Protein AF-A0AB73GZT7-F1 (afdb_monomer_lite)

Organism: NCBI:txid56448

Structure (mmCIF, N/CA/C/O backbone):
data_AF-A0AB73GZT7-F1
#
_entry.id   AF-A0AB73GZT7-F1
#
loop_
_atom_site.group_PDB
_atom_site.id
_atom_site.type_symbol
_atom_site.label_atom_id
_atom_site.label_alt_id
_atom_site.label_comp_id
_atom_site.label_asym_id
_atom_site.label_entity_id
_atom_site.label_seq_id
_atom_site.pdbx_PDB_ins_code
_atom_site.Cartn_x
_atom_site.Cartn_y
_atom_site.Cartn_z
_atom_site.occupancy
_atom_site.B_iso_or_equiv
_atom_site.auth_seq_id
_atom_site.auth_comp_id
_atom_site.auth_asym_id
_atom_site.auth_atom_id
_atom_site.pdbx_PDB_model_num
ATOM 1 N N . MET A 1 1 ? 41.934 10.808 2.614 1.00 61.56 1 MET A N 1
ATOM 2 C CA . MET A 1 1 ? 40.774 10.165 1.964 1.00 61.56 1 MET A CA 1
ATOM 3 C C . MET A 1 1 ? 40.001 11.240 1.221 1.00 61.56 1 MET A C 1
ATOM 5 O O . MET A 1 1 ? 39.820 12.310 1.802 1.00 61.56 1 MET A O 1
ATOM 9 N N . PRO A 1 2 ? 39.652 11.034 -0.057 1.00 82.69 2 PRO A N 1
ATOM 10 C CA . PRO A 1 2 ? 38.957 12.043 -0.842 1.00 82.69 2 PRO A CA 1
ATOM 11 C C . PRO A 1 2 ? 37.557 12.255 -0.254 1.00 82.69 2 PRO A C 1
ATOM 13 O O . PRO A 1 2 ? 36.791 11.310 -0.101 1.00 82.69 2 PRO A O 1
ATOM 16 N N . LEU A 1 3 ? 37.215 13.501 0.079 1.00 77.25 3 LEU A N 1
ATOM 17 C CA . LEU A 1 3 ? 35.925 13.873 0.683 1.00 77.25 3 LEU A CA 1
ATOM 18 C C . LEU A 1 3 ? 34.706 13.387 -0.131 1.00 77.25 3 LEU A C 1
ATOM 20 O O . LEU A 1 3 ? 33.625 13.217 0.426 1.00 77.25 3 LEU A O 1
ATOM 24 N N . GLY A 1 4 ? 34.890 13.122 -1.430 1.00 79.44 4 GLY A N 1
ATOM 25 C CA . GLY A 1 4 ? 33.864 12.571 -2.316 1.00 79.44 4 GLY A CA 1
ATOM 26 C C . GLY A 1 4 ? 33.433 11.134 -1.996 1.00 79.44 4 GLY A C 1
ATOM 27 O O . GLY A 1 4 ? 32.253 10.833 -2.143 1.00 79.44 4 GLY A O 1
ATOM 28 N N . GLU A 1 5 ? 34.329 10.264 -1.511 1.00 79.44 5 GLU A N 1
ATOM 29 C CA . GLU A 1 5 ? 33.955 8.888 -1.126 1.00 79.44 5 GLU A CA 1
ATOM 30 C C . GLU A 1 5 ? 33.071 8.887 0.125 1.00 79.44 5 GLU A C 1
ATOM 32 O O . GLU A 1 5 ? 32.016 8.259 0.139 1.00 79.44 5 GLU A O 1
ATOM 37 N N . ILE A 1 6 ? 33.444 9.683 1.134 1.00 82.25 6 ILE A N 1
ATOM 38 C CA . ILE A 1 6 ? 32.689 9.815 2.390 1.00 82.25 6 ILE A CA 1
ATOM 39 C C . ILE A 1 6 ? 31.297 10.409 2.124 1.00 82.25 6 ILE A C 1
ATOM 41 O O . ILE A 1 6 ? 30.298 9.946 2.673 1.00 82.25 6 ILE A O 1
ATOM 45 N N . ALA A 1 7 ? 31.216 11.422 1.254 1.00 84.50 7 ALA A N 1
ATOM 46 C CA . ALA A 1 7 ? 29.943 12.021 0.866 1.00 84.50 7 ALA A CA 1
ATOM 47 C C . ALA A 1 7 ? 29.047 11.034 0.099 1.00 84.50 7 ALA A C 1
ATOM 49 O O . ALA A 1 7 ? 27.846 10.981 0.358 1.00 84.50 7 ALA A O 1
ATOM 50 N N . GLY A 1 8 ? 29.612 10.232 -0.810 1.00 87.56 8 GLY A N 1
ATOM 51 C CA . GLY A 1 8 ? 28.865 9.227 -1.570 1.00 87.56 8 GLY A CA 1
ATOM 52 C C . GLY A 1 8 ? 28.264 8.134 -0.684 1.00 87.56 8 GLY A C 1
ATOM 53 O O . GLY A 1 8 ? 27.087 7.799 -0.827 1.00 87.56 8 GLY A O 1
ATOM 54 N N . GLU A 1 9 ? 29.038 7.625 0.274 1.00 88.50 9 GLU A N 1
ATOM 55 C CA . GLU A 1 9 ? 28.588 6.583 1.203 1.00 88.50 9 GLU A CA 1
ATOM 56 C C . GLU A 1 9 ? 27.484 7.094 2.146 1.00 88.50 9 GLU A C 1
ATOM 58 O O . GLU A 1 9 ? 26.445 6.446 2.315 1.00 88.50 9 GLU A O 1
ATOM 63 N N . ALA A 1 10 ? 27.653 8.306 2.688 1.00 88.75 10 ALA A N 1
ATOM 64 C CA . ALA A 1 10 ? 26.651 8.948 3.536 1.00 88.75 10 ALA A CA 1
ATOM 65 C C . ALA A 1 10 ? 25.344 9.234 2.774 1.00 88.75 10 ALA A C 1
ATOM 67 O O . ALA A 1 10 ? 24.255 8.947 3.279 1.00 88.75 10 ALA A O 1
ATOM 68 N N . LEU A 1 11 ? 25.434 9.749 1.542 1.00 92.50 11 LEU A N 1
ATOM 69 C CA . LEU A 1 11 ? 24.267 10.008 0.695 1.00 92.50 11 LEU A CA 1
ATOM 70 C C . LEU A 1 11 ? 23.527 8.719 0.330 1.00 92.50 11 LEU A C 1
ATOM 72 O O . LEU A 1 11 ? 22.298 8.695 0.390 1.00 92.50 11 LEU A O 1
ATOM 76 N N . GLY A 1 12 ? 24.244 7.636 0.019 1.00 93.19 12 GLY A N 1
ATOM 77 C CA . GLY A 1 12 ? 23.632 6.328 -0.237 1.00 93.19 12 GLY A CA 1
ATOM 78 C C . GLY A 1 12 ? 22.830 5.816 0.964 1.00 93.19 12 GLY A C 1
ATOM 79 O O . GLY A 1 12 ? 21.699 5.347 0.806 1.00 93.19 12 GLY A O 1
ATOM 80 N N . GLY A 1 13 ? 23.372 5.975 2.175 1.00 93.88 13 GLY A N 1
ATOM 81 C CA . GLY A 1 13 ? 22.670 5.656 3.419 1.00 93.88 13 GLY A CA 1
ATOM 82 C C . GLY A 1 13 ? 21.395 6.482 3.611 1.00 93.88 13 GLY A C 1
ATOM 83 O O . GLY A 1 13 ? 20.329 5.919 3.868 1.00 93.88 13 GLY A O 1
ATOM 84 N N . ILE A 1 14 ? 21.479 7.803 3.422 1.00 95.38 14 ILE A N 1
ATOM 85 C CA . ILE A 1 14 ? 20.334 8.719 3.560 1.00 95.38 14 ILE A CA 1
ATOM 86 C C . ILE A 1 14 ? 19.240 8.382 2.547 1.00 95.38 14 ILE A C 1
ATOM 88 O O . ILE A 1 14 ? 18.081 8.248 2.932 1.00 95.38 14 ILE A O 1
ATOM 92 N N . VAL A 1 15 ? 19.589 8.187 1.273 1.00 95.75 15 VAL A N 1
ATOM 93 C CA . VAL A 1 15 ? 18.621 7.840 0.220 1.00 95.75 15 VAL A CA 1
ATOM 94 C C . VAL A 1 15 ? 17.903 6.534 0.545 1.00 95.75 15 VAL A C 1
ATOM 96 O O . VAL A 1 15 ? 16.695 6.439 0.345 1.00 95.75 15 VAL A O 1
ATOM 99 N N . ARG A 1 16 ? 18.602 5.541 1.103 1.00 94.88 16 ARG A N 1
ATOM 100 C CA . ARG A 1 16 ? 17.979 4.278 1.516 1.00 94.88 16 ARG A CA 1
ATOM 101 C C . ARG A 1 16 ? 16.976 4.471 2.653 1.00 94.88 16 ARG A C 1
ATOM 103 O O . ARG A 1 16 ? 15.896 3.886 2.607 1.00 94.88 16 ARG A O 1
ATOM 110 N N . VAL A 1 17 ? 17.321 5.272 3.660 1.00 96.06 17 VAL A N 1
ATOM 111 C CA . VAL A 1 17 ? 16.428 5.559 4.795 1.00 96.06 17 VAL A CA 1
ATOM 112 C C . VAL A 1 17 ? 15.219 6.367 4.335 1.00 96.06 17 VAL A C 1
ATOM 114 O O . VAL A 1 17 ? 14.087 5.975 4.601 1.00 96.06 17 VAL A O 1
ATOM 117 N N . VAL A 1 18 ? 15.447 7.450 3.592 1.00 96.31 18 VAL A N 1
ATOM 118 C CA . VAL A 1 18 ? 14.379 8.307 3.063 1.00 96.31 18 VAL A CA 1
ATOM 119 C C . VAL A 1 18 ? 13.477 7.517 2.122 1.00 96.31 18 VAL A C 1
ATOM 121 O O . VAL A 1 18 ? 12.263 7.560 2.272 1.00 96.31 18 VAL A O 1
ATOM 124 N N . GLY A 1 19 ? 14.048 6.737 1.203 1.00 96.00 19 GLY A N 1
ATOM 125 C CA . GLY A 1 19 ? 13.287 5.888 0.290 1.00 96.00 19 GLY A CA 1
ATOM 126 C C . GLY A 1 19 ? 12.420 4.868 1.024 1.00 96.00 19 GLY A C 1
ATOM 127 O O . GLY A 1 19 ? 11.265 4.681 0.655 1.00 96.00 19 GLY A O 1
ATOM 12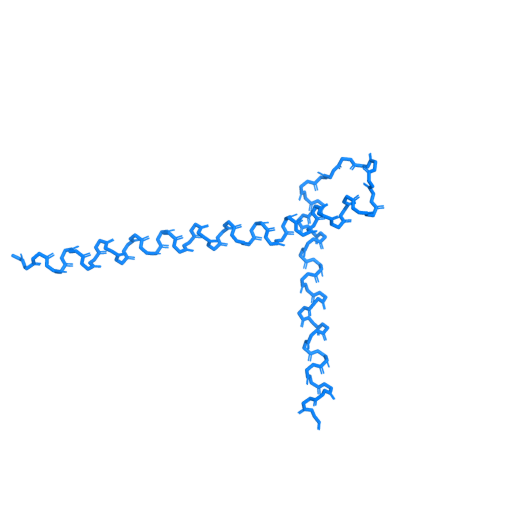8 N N . ARG A 1 20 ? 12.932 4.260 2.101 1.00 96.00 20 ARG A N 1
ATOM 129 C CA . ARG A 1 20 ? 12.152 3.348 2.946 1.00 96.00 20 ARG A CA 1
ATOM 130 C C . ARG A 1 20 ? 10.989 4.057 3.640 1.00 96.00 20 ARG A C 1
ATOM 132 O O . ARG A 1 20 ? 9.878 3.550 3.577 1.00 96.00 20 ARG A O 1
ATOM 139 N N . ILE A 1 21 ? 11.229 5.215 4.256 1.00 95.88 21 ILE A N 1
ATOM 140 C CA . ILE A 1 21 ? 10.178 5.991 4.936 1.00 95.88 21 ILE A CA 1
ATOM 141 C C . ILE A 1 21 ? 9.110 6.424 3.932 1.00 95.88 21 ILE A C 1
ATOM 143 O O . ILE A 1 21 ? 7.924 6.242 4.176 1.00 95.88 21 ILE A O 1
ATOM 147 N N . LEU A 1 22 ? 9.525 6.962 2.783 1.00 95.25 22 LEU A N 1
ATOM 148 C CA . LEU A 1 22 ? 8.601 7.367 1.728 1.00 95.25 22 LEU A CA 1
ATOM 149 C C . LEU A 1 22 ? 7.779 6.185 1.225 1.00 95.25 22 LEU A C 1
ATOM 151 O O . LEU A 1 22 ? 6.585 6.341 1.007 1.00 95.25 22 LEU A O 1
ATOM 155 N N . PHE A 1 23 ? 8.395 5.015 1.062 1.00 94.06 23 PHE A N 1
ATOM 156 C CA . PHE A 1 23 ? 7.692 3.802 0.668 1.00 94.06 23 PHE A CA 1
ATOM 157 C C . PHE A 1 23 ? 6.682 3.364 1.733 1.00 94.06 23 PHE A C 1
ATOM 159 O O . PHE A 1 23 ? 5.523 3.150 1.401 1.00 94.06 23 PHE A O 1
ATOM 166 N N . GLU A 1 24 ? 7.082 3.276 3.003 1.00 94.12 24 GLU A N 1
ATOM 167 C CA . GLU A 1 24 ? 6.186 2.902 4.107 1.00 94.12 24 GLU A CA 1
ATOM 168 C C . GLU A 1 24 ? 4.989 3.866 4.196 1.00 94.12 24 GLU A C 1
ATOM 170 O O . GLU A 1 24 ? 3.844 3.422 4.131 1.00 94.12 24 GLU A O 1
ATOM 175 N N . VAL A 1 25 ? 5.241 5.179 4.198 1.00 93.81 25 VAL A N 1
ATOM 176 C CA . VAL A 1 25 ? 4.195 6.217 4.231 1.00 93.81 25 VAL A CA 1
ATOM 177 C C . VAL A 1 25 ? 3.307 6.160 2.991 1.00 93.81 25 VAL A C 1
ATOM 179 O O . VAL A 1 25 ? 2.089 6.287 3.091 1.00 93.81 25 VAL A O 1
ATOM 182 N N . PHE A 1 26 ? 3.890 5.961 1.809 1.00 94.50 26 PHE A N 1
ATOM 183 C CA . PHE A 1 26 ? 3.125 5.847 0.573 1.00 94.50 26 PHE A CA 1
ATOM 184 C C . PHE A 1 26 ? 2.187 4.641 0.611 1.00 94.50 26 PHE A C 1
ATOM 186 O O . PHE A 1 26 ? 1.022 4.773 0.237 1.00 94.50 26 PHE A O 1
ATOM 193 N N . PHE A 1 27 ? 2.665 3.483 1.072 1.00 91.88 27 PHE A N 1
ATOM 194 C CA . PHE A 1 27 ? 1.845 2.279 1.186 1.00 91.88 27 PHE A CA 1
ATOM 195 C C . PHE A 1 27 ? 0.746 2.433 2.231 1.00 91.88 27 PHE A C 1
ATOM 197 O O . PHE A 1 27 ? -0.394 2.070 1.953 1.00 91.88 27 PHE A O 1
ATOM 204 N N . GLU A 1 28 ? 1.052 3.013 3.387 1.00 93.19 28 GLU A N 1
ATOM 205 C CA . GLU A 1 28 ? 0.069 3.283 4.436 1.00 93.19 28 GLU A CA 1
ATOM 206 C C . GLU A 1 28 ? -1.020 4.242 3.939 1.00 93.19 28 GLU A C 1
ATOM 208 O O . GLU A 1 28 ? -2.201 3.898 3.946 1.00 93.19 28 GLU A O 1
ATOM 213 N N . LEU A 1 29 ? -0.639 5.393 3.376 1.00 93.25 29 LEU A N 1
ATOM 214 C CA . LEU A 1 29 ? -1.592 6.358 2.819 1.00 93.25 29 LEU A CA 1
ATOM 215 C C . LEU A 1 29 ? -2.412 5.764 1.670 1.00 93.25 29 LEU A C 1
ATOM 217 O O . LEU A 1 29 ? -3.615 6.003 1.576 1.00 93.25 29 LEU A O 1
ATOM 221 N N . THR A 1 30 ? -1.785 4.976 0.798 1.00 95.00 30 THR A N 1
ATOM 222 C CA . THR A 1 30 ? -2.461 4.392 -0.365 1.00 95.00 30 THR A CA 1
ATOM 223 C C . THR A 1 30 ? -3.416 3.275 0.037 1.00 95.00 30 THR A C 1
ATOM 225 O O . THR A 1 30 ? -4.526 3.214 -0.488 1.00 95.00 30 THR A O 1
ATOM 228 N N . ILE A 1 31 ? -3.026 2.390 0.955 1.00 95.50 31 ILE A N 1
ATOM 229 C CA . ILE A 1 31 ? -3.865 1.269 1.391 1.00 95.50 31 ILE A CA 1
ATOM 230 C C . ILE A 1 31 ? -4.880 1.754 2.426 1.00 95.50 31 ILE A C 1
ATOM 232 O O . ILE A 1 31 ? -6.080 1.735 2.155 1.00 95.50 31 ILE A O 1
ATOM 236 N N . GLN A 1 32 ? -4.423 2.228 3.585 1.00 95.12 32 GLN A N 1
ATOM 237 C CA . GLN A 1 32 ? -5.299 2.624 4.689 1.00 95.12 32 GLN A CA 1
ATOM 238 C C . GLN A 1 32 ? -6.132 3.854 4.328 1.00 95.12 32 GLN A C 1
ATOM 240 O O . GLN A 1 32 ? -7.330 3.863 4.595 1.00 95.12 32 GLN A O 1
ATOM 245 N N . GLY A 1 33 ? -5.552 4.849 3.647 1.00 95.38 33 GLY A N 1
ATOM 246 C CA . GLY A 1 33 ? -6.294 6.036 3.209 1.00 95.38 33 GLY A CA 1
ATOM 247 C C . GLY A 1 33 ? -7.403 5.707 2.205 1.00 95.38 33 GLY A C 1
ATOM 248 O O . GLY A 1 33 ? -8.530 6.179 2.359 1.00 95.38 33 GLY A O 1
ATOM 249 N N . THR A 1 34 ? -7.140 4.834 1.225 1.00 96.94 34 THR A N 1
ATOM 250 C CA . THR A 1 34 ? -8.190 4.368 0.296 1.00 96.94 34 THR A CA 1
ATOM 251 C C . THR A 1 34 ? -9.266 3.583 1.038 1.00 96.94 34 THR A C 1
ATOM 253 O O . THR A 1 34 ? -10.458 3.815 0.839 1.00 96.94 34 THR A O 1
ATOM 256 N N . GLY A 1 35 ? -8.856 2.692 1.940 1.00 96.19 35 GLY A N 1
ATOM 257 C CA . GLY A 1 35 ? -9.758 1.947 2.805 1.00 96.19 35 GLY A CA 1
ATOM 258 C C . GLY A 1 35 ? -10.674 2.838 3.635 1.00 96.19 35 GLY A C 1
ATOM 259 O O . GLY A 1 35 ? -11.885 2.633 3.646 1.00 96.19 35 GLY A O 1
ATOM 260 N N . TYR A 1 36 ? -10.110 3.868 4.261 1.00 95.75 36 TYR A N 1
ATOM 261 C CA . TYR A 1 36 ? -10.839 4.856 5.049 1.00 95.75 36 TYR A CA 1
ATOM 262 C C . TYR A 1 36 ? -11.886 5.587 4.208 1.00 95.75 36 TYR A C 1
ATOM 264 O O . TYR A 1 36 ? -13.048 5.681 4.606 1.00 95.75 36 TYR A O 1
ATOM 272 N N . ILE A 1 37 ? -11.505 6.058 3.014 1.00 96.12 37 ILE A N 1
ATOM 273 C CA . ILE A 1 37 ? -12.429 6.726 2.086 1.00 96.12 37 ILE A CA 1
ATOM 274 C C . ILE A 1 37 ? -13.578 5.785 1.709 1.00 96.12 37 ILE A C 1
ATOM 276 O O . ILE A 1 37 ? -14.741 6.189 1.756 1.00 96.12 37 ILE A O 1
ATOM 280 N N . LEU A 1 38 ? -13.279 4.528 1.373 1.00 96.19 38 LEU A N 1
ATOM 281 C CA . LEU A 1 38 ? -14.290 3.542 0.988 1.00 96.19 38 LEU A CA 1
ATOM 282 C C . LEU A 1 38 ? -15.239 3.211 2.146 1.00 96.19 38 LEU A C 1
ATOM 284 O O . LEU A 1 38 ? -16.456 3.272 1.970 1.00 96.19 38 LEU A O 1
ATOM 288 N N . VAL A 1 39 ? -14.703 2.916 3.334 1.00 95.88 39 VAL A N 1
ATOM 289 C CA . VAL A 1 39 ? -15.504 2.614 4.531 1.00 95.88 39 VAL A CA 1
ATOM 290 C C . VAL A 1 39 ? -16.405 3.792 4.875 1.00 95.88 39 VAL A C 1
ATOM 292 O O . VAL A 1 39 ? -17.605 3.596 5.044 1.00 95.88 39 VAL A O 1
ATOM 295 N N . ARG A 1 40 ? -15.870 5.016 4.887 1.00 94.75 40 ARG A N 1
ATOM 296 C CA . ARG A 1 40 ? -16.639 6.231 5.184 1.00 94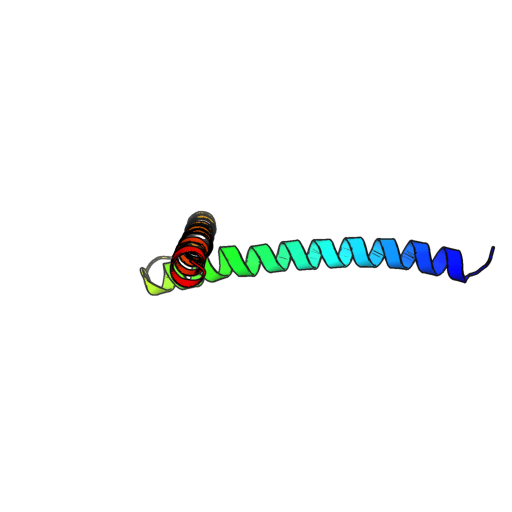.75 40 ARG A CA 1
ATOM 297 C C . ARG A 1 40 ? -17.689 6.552 4.120 1.00 94.75 40 ARG A C 1
ATOM 299 O O . ARG A 1 40 ? -18.728 7.113 4.444 1.00 94.75 40 ARG A O 1
ATOM 306 N N . THR A 1 41 ? -17.448 6.186 2.863 1.00 95.50 41 THR A N 1
ATOM 307 C CA . THR A 1 41 ? -18.432 6.371 1.783 1.00 95.50 41 THR A CA 1
ATOM 308 C C . THR A 1 41 ? -19.589 5.378 1.906 1.00 95.50 41 THR A C 1
ATOM 310 O O . THR A 1 41 ? -20.741 5.747 1.695 1.00 95.50 41 THR A O 1
ATOM 313 N N . VAL A 1 42 ? -19.304 4.121 2.258 1.00 94.81 42 VAL A N 1
ATOM 314 C CA . VAL A 1 42 ? -20.321 3.057 2.357 1.00 94.81 42 VAL A CA 1
ATOM 315 C C . VAL A 1 42 ? -21.049 3.080 3.704 1.00 94.81 42 VAL A C 1
ATOM 317 O O . VAL A 1 42 ? -22.230 2.746 3.779 1.00 94.81 42 VAL A O 1
ATOM 320 N N . ARG A 1 43 ? -20.354 3.460 4.778 1.00 92.44 43 ARG A N 1
ATOM 321 C CA . ARG A 1 43 ? -20.871 3.536 6.149 1.00 92.44 43 ARG A CA 1
ATOM 322 C C . ARG A 1 43 ? -20.495 4.880 6.785 1.00 92.44 43 ARG A C 1
ATOM 324 O O . ARG A 1 43 ? -19.630 4.914 7.655 1.00 92.44 43 ARG A O 1
ATOM 331 N N . PRO A 1 44 ? -21.144 5.984 6.383 1.00 90.31 44 PRO A N 1
ATOM 332 C CA . PRO A 1 44 ? -20.786 7.324 6.854 1.00 90.31 44 PRO A CA 1
ATOM 333 C C . PRO A 1 44 ? -20.994 7.537 8.358 1.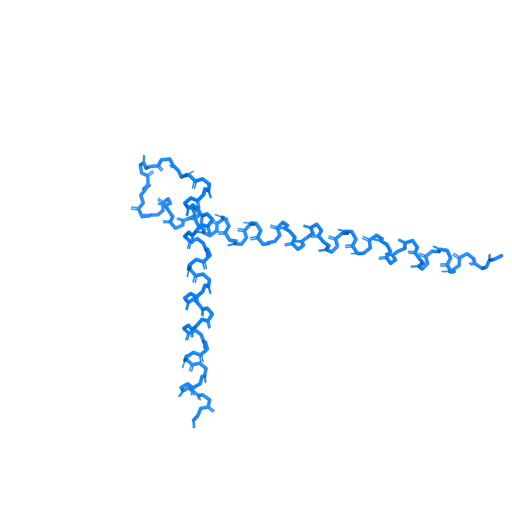00 90.31 44 PRO A C 1
ATOM 335 O O . PRO A 1 44 ? -20.330 8.386 8.944 1.00 90.31 44 PRO A O 1
ATOM 338 N N . GLU A 1 45 ? -21.902 6.780 8.976 1.00 90.25 45 GLU A N 1
ATOM 339 C CA . GLU A 1 45 ? -22.230 6.871 10.406 1.00 90.25 45 GLU A CA 1
ATOM 340 C C . GLU A 1 45 ? -21.357 5.965 11.287 1.00 90.25 45 GLU A C 1
ATOM 342 O O . GLU A 1 45 ? -21.372 6.098 12.509 1.00 90.25 45 GLU A O 1
ATOM 347 N N . ALA A 1 46 ? -20.613 5.028 10.689 1.00 85.19 46 ALA A N 1
ATOM 348 C CA . ALA A 1 46 ? -19.736 4.133 11.429 1.00 85.19 46 ALA A CA 1
ATOM 349 C C . ALA A 1 46 ? -18.355 4.768 11.594 1.00 85.19 46 ALA A C 1
ATOM 351 O O . ALA A 1 46 ? -17.785 5.291 10.636 1.00 85.19 46 ALA A O 1
ATOM 352 N N . GLU A 1 4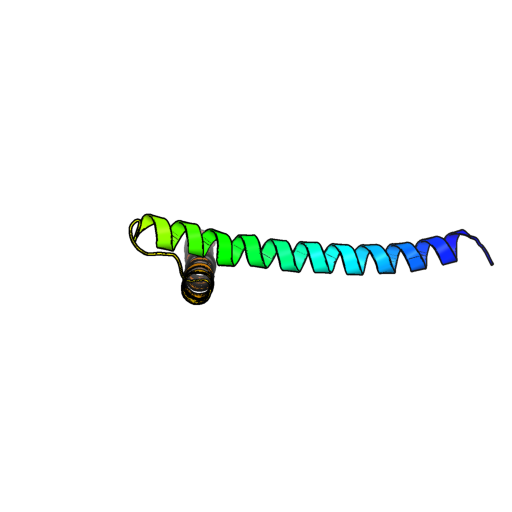7 ? -17.796 4.673 12.797 1.00 86.94 47 GLU A N 1
ATOM 353 C CA . GLU A 1 47 ? -16.415 5.074 13.038 1.00 86.94 47 GLU A CA 1
ATOM 354 C C . GLU A 1 47 ? -15.475 4.099 12.300 1.00 86.94 47 GLU A C 1
ATOM 356 O O . GLU A 1 47 ? -15.577 2.883 12.510 1.00 86.94 47 GLU A O 1
ATOM 361 N N . PRO A 1 48 ? -14.626 4.575 11.368 1.00 85.62 48 PRO A N 1
ATOM 362 C CA . PRO A 1 48 ? -13.786 3.690 10.573 1.00 85.62 48 PRO A CA 1
ATOM 363 C C . PRO A 1 48 ? -12.698 3.058 11.442 1.00 85.62 48 PRO A C 1
ATOM 365 O O . PRO A 1 48 ? -11.793 3.743 11.905 1.00 85.62 48 PRO A O 1
ATOM 368 N N . ASP A 1 49 ? -12.784 1.745 11.640 1.00 92.56 49 ASP A N 1
ATOM 369 C CA . ASP A 1 49 ? -11.736 0.966 12.298 1.00 92.56 49 ASP A CA 1
ATOM 370 C C . ASP A 1 49 ? -10.516 0.808 11.375 1.00 92.56 49 ASP A C 1
ATOM 372 O O . ASP A 1 49 ? -10.660 0.487 10.189 1.00 92.56 49 ASP A O 1
ATOM 376 N N . ASP A 1 50 ? -9.313 1.000 11.919 1.00 91.62 50 ASP A N 1
ATOM 377 C CA . ASP A 1 50 ? -8.057 0.968 11.158 1.00 91.62 50 ASP A CA 1
ATOM 378 C C . ASP A 1 50 ? -7.788 -0.392 10.501 1.00 91.62 50 ASP A C 1
ATOM 380 O O . ASP A 1 50 ? -7.300 -0.459 9.364 1.00 91.62 50 ASP A O 1
ATOM 384 N N . THR A 1 51 ? -8.149 -1.489 11.175 1.00 94.69 51 THR A N 1
ATOM 385 C CA . THR A 1 51 ? -7.988 -2.844 10.633 1.00 94.69 51 THR A CA 1
ATOM 386 C C . THR A 1 51 ? -8.931 -3.040 9.455 1.00 94.69 51 THR A C 1
ATOM 388 O O . THR A 1 51 ? -8.512 -3.505 8.392 1.00 94.69 51 THR A O 1
ATOM 391 N N . ILE A 1 52 ? -10.195 -2.635 9.607 1.00 94.12 52 ILE A N 1
ATOM 392 C CA . ILE A 1 52 ? -11.188 -2.704 8.528 1.00 94.12 52 ILE A CA 1
ATOM 393 C C . ILE A 1 52 ? -10.747 -1.844 7.342 1.00 94.12 52 ILE A C 1
ATOM 395 O O . ILE A 1 52 ? -10.789 -2.320 6.208 1.00 94.12 52 ILE A O 1
ATOM 399 N N . CYS A 1 53 ? -10.278 -0.617 7.578 1.00 95.06 53 CYS A N 1
ATOM 400 C CA . CYS A 1 53 ? -9.788 0.261 6.517 1.00 95.06 53 CYS A CA 1
ATOM 401 C C . CYS A 1 53 ? -8.617 -0.387 5.771 1.00 95.06 53 CYS A C 1
ATOM 403 O O . CYS A 1 53 ? -8.655 -0.497 4.548 1.00 95.06 53 CYS A O 1
ATOM 405 N N . THR A 1 54 ? -7.624 -0.908 6.488 1.00 95.12 54 THR A N 1
ATOM 406 C CA . THR A 1 54 ? -6.473 -1.587 5.875 1.00 95.12 54 THR A CA 1
ATOM 407 C C . THR A 1 54 ? -6.908 -2.768 5.003 1.00 95.12 54 THR A C 1
ATOM 409 O O . THR A 1 54 ? -6.476 -2.885 3.855 1.00 95.12 54 THR A O 1
ATOM 412 N N . VAL A 1 55 ? -7.813 -3.616 5.505 1.00 96.50 55 VAL A N 1
ATOM 413 C CA . VAL A 1 55 ? -8.337 -4.772 4.757 1.00 96.50 55 VAL A CA 1
ATOM 414 C C . VAL A 1 55 ? -9.113 -4.327 3.517 1.00 96.50 55 VAL A C 1
ATOM 416 O O . VAL A 1 55 ? -8.876 -4.847 2.428 1.00 96.50 55 VAL A O 1
ATOM 419 N N . VAL A 1 56 ? -10.014 -3.351 3.650 1.00 96.88 56 VAL A N 1
ATOM 420 C CA . VAL A 1 56 ? -10.828 -2.839 2.534 1.00 96.88 56 VAL A CA 1
ATOM 421 C C . VAL A 1 56 ? -9.950 -2.199 1.460 1.00 96.88 56 VAL A C 1
ATOM 423 O O . VAL A 1 56 ? -10.133 -2.479 0.275 1.00 96.88 56 VAL A O 1
ATOM 426 N N . GLY A 1 57 ? -8.973 -1.384 1.855 1.00 96.50 57 GLY A N 1
ATOM 427 C CA . GLY A 1 57 ? -8.028 -0.761 0.931 1.00 96.50 57 GLY A CA 1
ATOM 428 C C . GLY A 1 57 ? -7.170 -1.784 0.190 1.00 96.50 57 GLY A C 1
ATOM 429 O O . GLY A 1 57 ? -6.980 -1.675 -1.021 1.00 96.50 57 GLY A O 1
ATOM 430 N N . LEU A 1 58 ? -6.705 -2.823 0.887 1.00 96.56 58 LEU A N 1
ATOM 431 C CA . LEU A 1 58 ? -5.924 -3.898 0.276 1.00 96.56 58 LEU A CA 1
ATOM 432 C C . LEU A 1 58 ? -6.765 -4.693 -0.730 1.00 96.56 58 LEU A C 1
ATOM 434 O O . LEU A 1 58 ? -6.319 -4.927 -1.853 1.00 96.56 58 LEU A O 1
ATOM 438 N N . LEU A 1 59 ? -8.003 -5.047 -0.371 1.00 97.69 59 LEU A N 1
ATOM 439 C CA . LEU A 1 59 ? -8.936 -5.722 -1.278 1.00 97.69 59 LEU A CA 1
ATOM 440 C C . LEU A 1 59 ? -9.239 -4.879 -2.519 1.00 97.69 59 LEU A C 1
ATOM 442 O O . LEU A 1 59 ? -9.247 -5.413 -3.628 1.00 97.69 59 LEU A O 1
ATOM 446 N N . PHE A 1 60 ? -9.438 -3.570 -2.354 1.00 97.25 60 PHE A N 1
ATOM 447 C CA . PHE A 1 60 ? -9.637 -2.654 -3.474 1.00 97.25 60 PHE A CA 1
ATOM 448 C C . PHE A 1 60 ? -8.465 -2.711 -4.461 1.00 97.25 60 PHE A C 1
ATOM 450 O O . PHE A 1 60 ? -8.678 -2.923 -5.654 1.00 97.25 60 PHE A O 1
ATOM 457 N N . TRP A 1 61 ? -7.225 -2.607 -3.977 1.00 96.69 61 TRP A N 1
ATOM 458 C CA . TRP A 1 61 ? -6.047 -2.645 -4.848 1.00 96.69 61 TRP A CA 1
ATOM 459 C C . TRP A 1 61 ? -5.799 -4.015 -5.484 1.00 96.69 61 TRP A C 1
ATOM 461 O O . TRP A 1 61 ? -5.360 -4.072 -6.632 1.00 96.69 61 TRP A O 1
ATOM 471 N N . VAL A 1 62 ? -6.142 -5.114 -4.804 1.00 97.31 62 VAL A N 1
ATOM 472 C CA . VAL A 1 62 ? -6.146 -6.456 -5.412 1.00 97.31 62 VAL A CA 1
ATOM 473 C C . VAL A 1 62 ? -7.130 -6.505 -6.580 1.00 97.31 62 VAL A C 1
ATOM 475 O O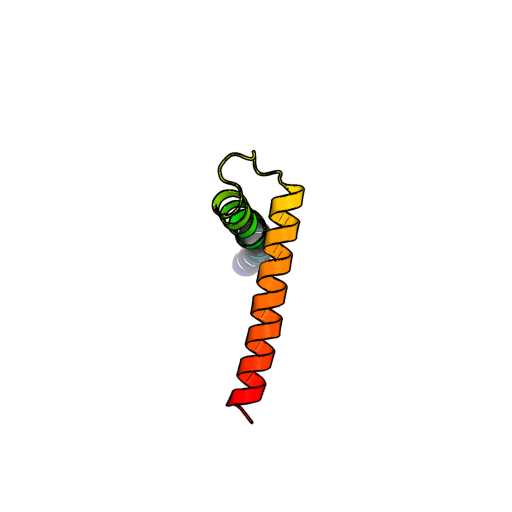 . VAL A 1 62 ? -6.764 -6.964 -7.660 1.00 97.31 62 VAL A O 1
ATOM 478 N N . VAL A 1 63 ? -8.352 -5.994 -6.405 1.00 97.75 63 VAL A N 1
ATOM 479 C CA . VAL A 1 63 ? -9.363 -5.952 -7.474 1.00 97.75 63 VAL A CA 1
ATOM 480 C C . VAL A 1 63 ? -8.911 -5.062 -8.630 1.00 97.75 63 VAL A C 1
ATOM 482 O O . VAL A 1 63 ? -9.034 -5.472 -9.782 1.00 97.75 63 VAL A O 1
ATOM 485 N N . VAL A 1 64 ? -8.343 -3.886 -8.353 1.00 97.19 64 VAL A N 1
ATOM 486 C CA . VAL A 1 64 ? -7.803 -2.987 -9.385 1.00 97.19 64 VAL A CA 1
ATOM 487 C C . VAL A 1 64 ? -6.651 -3.647 -10.145 1.00 97.19 64 VAL A C 1
ATOM 489 O O . VAL A 1 64 ? -6.640 -3.615 -11.373 1.00 97.19 64 VAL A O 1
ATOM 492 N N . GLY A 1 65 ? -5.708 -4.287 -9.449 1.00 96.62 65 GLY A N 1
ATOM 493 C CA . GLY A 1 65 ? -4.564 -4.954 -10.073 1.00 96.62 65 GLY A CA 1
ATOM 494 C C . GLY A 1 65 ? -4.973 -6.169 -10.907 1.00 96.62 65 GLY A C 1
ATOM 495 O O . GLY A 1 65 ? -4.583 -6.290 -12.068 1.00 96.62 65 GLY A O 1
ATOM 496 N N . VAL A 1 66 ? -5.807 -7.048 -10.347 1.00 97.56 66 VAL A N 1
ATOM 497 C CA . VAL A 1 66 ? -6.316 -8.240 -11.039 1.00 97.56 66 VAL A CA 1
ATOM 498 C C . VAL A 1 66 ? -7.218 -7.841 -12.205 1.00 97.56 66 VAL A C 1
ATOM 500 O O . VAL A 1 66 ? -7.020 -8.315 -13.323 1.00 97.56 66 VAL A O 1
ATOM 503 N N . GLY A 1 67 ? -8.175 -6.943 -11.972 1.00 97.00 67 GLY A N 1
ATOM 504 C CA . GLY A 1 67 ? -9.077 -6.421 -12.996 1.00 97.00 67 GLY A CA 1
ATOM 505 C C . GLY A 1 67 ? -8.319 -5.723 -14.121 1.00 97.00 67 GLY A C 1
ATOM 506 O O . GLY A 1 67 ? -8.545 -6.030 -15.287 1.00 97.00 67 GLY A O 1
ATOM 507 N N . GLY A 1 68 ? -7.352 -4.867 -13.785 1.00 96.88 68 GLY A N 1
ATOM 508 C CA . GLY A 1 68 ? -6.469 -4.215 -14.750 1.00 96.88 68 GLY A CA 1
ATOM 509 C C . GLY A 1 68 ? -5.663 -5.216 -15.575 1.00 96.88 68 GLY A C 1
ATOM 510 O O . GLY A 1 68 ? -5.596 -5.083 -16.794 1.00 96.88 68 GLY A O 1
ATOM 511 N N . TYR A 1 69 ? -5.129 -6.270 -14.949 1.00 96.75 69 TYR A N 1
ATOM 512 C CA . TYR A 1 69 ? -4.453 -7.350 -15.666 1.00 96.75 69 TYR A CA 1
ATOM 513 C C . TYR A 1 69 ? -5.401 -8.069 -16.638 1.00 96.75 69 TYR A C 1
ATOM 515 O O . TYR A 1 69 ? -5.027 -8.269 -17.790 1.00 96.75 69 TYR A O 1
ATOM 523 N N . PHE A 1 70 ? -6.627 -8.418 -16.214 1.00 96.75 70 PHE A N 1
ATOM 524 C CA . PHE A 1 70 ? -7.679 -9.003 -17.069 1.00 96.75 70 PHE A CA 1
ATOM 525 C C . PHE A 1 70 ? -8.107 -8.102 -18.227 1.00 96.75 70 PHE A C 1
ATOM 527 O O . PHE A 1 70 ? -8.292 -8.603 -19.332 1.00 96.75 70 PHE A O 1
ATOM 534 N N . VAL A 1 71 ? -8.212 -6.794 -18.012 1.00 96.81 71 VAL A N 1
ATOM 535 C CA . VAL A 1 71 ? -8.496 -5.840 -19.090 1.00 96.81 71 VAL A CA 1
ATOM 536 C C . VAL A 1 71 ? -7.321 -5.777 -20.060 1.00 96.81 71 VAL A C 1
ATOM 538 O O . VAL A 1 71 ? -7.529 -5.941 -21.255 1.00 96.81 71 VAL A O 1
ATOM 541 N N . TYR A 1 72 ? -6.092 -5.627 -19.558 1.00 96.38 72 TYR A N 1
ATOM 542 C CA . TYR A 1 72 ? -4.889 -5.559 -20.389 1.00 96.38 72 TYR A CA 1
ATOM 543 C C . TYR A 1 72 ? -4.735 -6.794 -21.277 1.00 96.38 72 TYR A C 1
ATOM 545 O O . TYR A 1 72 ? -4.531 -6.669 -22.474 1.00 96.38 72 TYR A O 1
ATOM 553 N N . ARG A 1 73 ? -4.893 -8.000 -20.726 1.00 96.50 73 ARG A N 1
ATOM 554 C CA . ARG A 1 73 ? -4.823 -9.239 -21.521 1.00 96.50 73 ARG A CA 1
ATOM 555 C C . ARG A 1 73 ? -6.004 -9.454 -22.463 1.00 96.50 73 ARG A C 1
ATOM 557 O O . ARG A 1 73 ? -5.853 -10.214 -23.405 1.00 96.50 73 ARG A O 1
ATOM 564 N N . ALA A 1 74 ? -7.153 -8.825 -22.223 1.00 95.00 74 ALA A N 1
ATOM 565 C CA . ALA A 1 74 ? -8.281 -8.873 -23.150 1.00 95.00 74 ALA A CA 1
ATOM 566 C C . ALA A 1 74 ? -8.137 -7.869 -24.304 1.00 95.00 74 ALA A C 1
ATOM 568 O O . ALA A 1 74 ? -8.693 -8.101 -25.370 1.00 95.00 74 ALA A O 1
ATOM 569 N N . THR A 1 75 ? -7.428 -6.755 -24.094 1.00 94.75 75 THR A N 1
ATOM 570 C CA . THR A 1 75 ? -7.230 -5.707 -25.109 1.00 94.75 75 THR A CA 1
ATOM 571 C C . THR A 1 75 ? -5.889 -5.794 -25.835 1.00 94.75 75 THR A C 1
ATOM 573 O O . THR A 1 75 ? -5.767 -5.263 -26.933 1.00 94.75 75 THR A O 1
ATOM 576 N N . ALA A 1 76 ? -4.883 -6.430 -25.232 1.00 84.31 76 ALA A N 1
ATOM 577 C CA . ALA A 1 76 ? -3.566 -6.675 -25.822 1.00 84.31 76 ALA A CA 1
ATOM 578 C C . ALA A 1 76 ? -3.436 -8.068 -26.475 1.00 84.31 76 ALA A C 1
ATOM 580 O O . ALA A 1 76 ? -2.333 -8.436 -26.882 1.00 84.31 76 ALA A O 1
ATOM 581 N N . ALA A 1 77 ? -4.532 -8.832 -26.548 1.00 55.84 77 ALA A N 1
ATOM 582 C CA . ALA A 1 77 ? -4.671 -10.067 -27.327 1.00 55.84 77 ALA A CA 1
ATOM 583 C C . ALA A 1 77 ? -5.453 -9.786 -28.616 1.00 55.84 77 ALA A C 1
ATOM 585 O O . ALA A 1 77 ? -5.133 -10.437 -29.635 1.00 55.84 77 ALA A O 1
#

Secondary structure (DSSP, 8-state):
--HHHHHHHHHHHHHHHHHHHHHHHHHHIIIIIHHHHHHHHH-TTS---HHHHHHHHHHHHHHHHHHHHHHHHHH--

Foldseek 3Di:
DPVVVVVVVVVVVVCVVVVVVCVVVVLCCQQLVCLVVVCCVVPVPDDDDSVSSNVSSVVVVVCVVVVVVVVCVVVVD

Radius of gyration: 19.83 Å; chains: 1; bounding box: 63×24×40 Å

Sequence (77 aa):
MPLGEIAGEALGGIVRVVGRILFEVFFELTIQGTGYILVRTVRP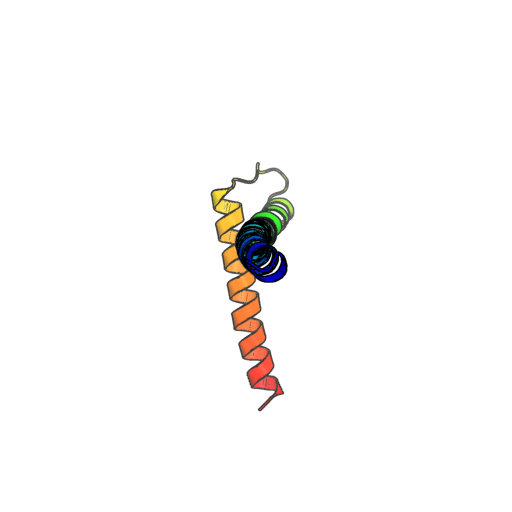EAEPDDTICTVVGLLFWVVVGVGGYFVYRATAA

pLDDT: mean 92.42, std 7.25, range [55.84, 97.75]